Protein AF-A0A9D0XKJ4-F1 (afdb_monomer_lite)

Foldseek 3Di:
DDDPPPPDPDPPDDPQADPVGDGRDDDDDDDDDDVVVVVVVVVVVVVCCVVVVVVPD

Radius of gyration: 26.25 Å; chains: 1; bounding box: 54×32×69 Å

Sequence (57 aa):
MSESIDTEQYRDRIATVDAEGKRKWIYPKKPKGHYYNLRKYVSYALLLFLFGMPFIK

Secondary structure (DSSP, 8-state):
----------S---TTB-TTS-B----PPPP-SHHHHHHHHHHHHHHHHHHHGGG--

Structure (mmCIF, N/CA/C/O backbone):
data_AF-A0A9D0XKJ4-F1
#
_entry.id   AF-A0A9D0XKJ4-F1
#
loop_
_atom_site.group_PDB
_atom_site.id
_atom_site.type_symbol
_atom_site.label_atom_id
_atom_site.label_alt_id
_atom_site.label_comp_id
_atom_site.label_asym_id
_atom_site.label_entity_id
_atom_site.label_seq_id
_atom_site.pdbx_PDB_ins_code
_atom_site.Cartn_x
_atom_site.Cartn_y
_atom_site.Cartn_z
_atom_site.occupancy
_atom_site.B_iso_or_equiv
_atom_site.auth_seq_id
_atom_site.auth_comp_id
_atom_site.auth_asym_id
_atom_site.auth_atom_id
_atom_site.pdbx_PDB_model_num
ATOM 1 N N . MET A 1 1 ? 32.896 -31.347 -44.392 1.00 48.00 1 MET A N 1
ATOM 2 C CA . MET A 1 1 ? 32.856 -30.875 -42.996 1.00 48.00 1 MET A CA 1
ATOM 3 C C . MET A 1 1 ? 31.709 -29.882 -42.914 1.00 48.00 1 MET A C 1
ATOM 5 O O . MET A 1 1 ? 31.851 -28.785 -43.431 1.00 48.00 1 MET A O 1
ATOM 9 N N . SER A 1 2 ? 30.532 -30.315 -42.464 1.00 46.97 2 SER A N 1
ATOM 10 C CA . SER A 1 2 ? 29.349 -29.452 -42.363 1.00 46.97 2 SER A CA 1
ATOM 11 C C . SER A 1 2 ? 29.440 -28.622 -41.086 1.00 46.97 2 SER A C 1
ATOM 13 O O . SER A 1 2 ? 29.514 -29.183 -39.996 1.00 46.97 2 SER A O 1
ATOM 15 N N . GLU A 1 3 ? 29.456 -27.305 -41.238 1.00 60.44 3 GLU A N 1
ATOM 16 C CA . GLU A 1 3 ? 29.466 -26.332 -40.152 1.00 60.44 3 GLU A CA 1
ATOM 17 C C . GLU A 1 3 ? 28.026 -26.168 -39.640 1.00 60.44 3 GLU A C 1
ATOM 19 O O . GLU A 1 3 ? 27.163 -25.620 -40.325 1.00 60.44 3 GLU A O 1
ATOM 24 N N . SER A 1 4 ? 27.722 -26.738 -38.474 1.00 60.16 4 SER A N 1
ATOM 25 C CA . SER A 1 4 ? 26.434 -26.545 -37.808 1.00 60.16 4 SER A CA 1
ATOM 26 C C . SER A 1 4 ? 26.450 -25.190 -37.106 1.00 60.16 4 SER A C 1
ATOM 28 O O . SER A 1 4 ? 27.055 -25.054 -36.043 1.00 60.16 4 SER A O 1
ATOM 30 N N . ILE A 1 5 ? 25.811 -24.182 -37.704 1.00 63.62 5 ILE A N 1
ATOM 31 C CA . ILE A 1 5 ? 25.565 -22.898 -37.040 1.00 63.62 5 ILE A CA 1
ATOM 32 C C . ILE A 1 5 ? 24.516 -23.140 -35.952 1.00 63.62 5 ILE A C 1
ATOM 34 O O . ILE A 1 5 ? 23.311 -23.125 -36.207 1.00 63.62 5 ILE A O 1
ATOM 38 N N . ASP A 1 6 ? 24.992 -23.414 -34.742 1.00 63.78 6 ASP A N 1
ATOM 39 C CA . ASP A 1 6 ? 24.163 -23.531 -33.550 1.00 63.78 6 ASP A CA 1
ATOM 40 C C . ASP A 1 6 ? 23.592 -22.141 -33.221 1.00 63.78 6 ASP A C 1
ATOM 42 O O . ASP A 1 6 ? 24.261 -21.271 -32.663 1.00 63.78 6 ASP A O 1
ATOM 46 N N . THR A 1 7 ? 22.379 -21.880 -33.717 1.00 66.69 7 THR A N 1
ATOM 47 C CA . THR A 1 7 ? 21.689 -20.578 -33.625 1.00 66.69 7 THR A CA 1
ATOM 48 C C . THR A 1 7 ? 20.705 -20.553 -32.447 1.00 66.69 7 THR A C 1
ATOM 50 O O . THR A 1 7 ? 19.898 -19.632 -32.317 1.00 66.69 7 THR A O 1
ATOM 53 N N . GLU A 1 8 ? 20.727 -21.560 -31.575 1.00 69.38 8 GLU A N 1
ATOM 54 C CA . GLU A 1 8 ? 19.779 -21.655 -30.468 1.00 69.38 8 GLU A CA 1
ATOM 55 C C . GLU A 1 8 ? 20.302 -20.926 -29.223 1.00 69.38 8 GLU A C 1
ATOM 57 O O . GLU A 1 8 ? 20.914 -21.507 -28.335 1.00 69.38 8 GLU A O 1
ATOM 62 N N . GLN A 1 9 ? 20.024 -19.620 -29.130 1.00 70.25 9 GLN A N 1
ATOM 63 C CA . GLN A 1 9 ? 20.253 -18.848 -27.899 1.00 70.25 9 GLN A CA 1
ATOM 64 C C . GLN A 1 9 ? 19.169 -19.146 -26.856 1.00 70.25 9 GLN A C 1
ATOM 66 O O . GLN A 1 9 ? 18.232 -18.364 -26.652 1.00 70.25 9 GLN A O 1
ATOM 71 N N . TYR A 1 10 ? 19.263 -20.297 -26.193 1.00 76.81 10 TYR A N 1
ATOM 72 C CA . TYR A 1 10 ? 18.326 -20.689 -25.145 1.00 76.81 10 TYR A CA 1
ATOM 73 C C . TYR A 1 10 ? 18.885 -20.388 -23.749 1.00 76.81 10 TYR A C 1
ATOM 75 O O . TYR A 1 10 ? 19.792 -21.049 -23.261 1.00 76.81 10 TYR A O 1
ATOM 83 N N . ARG A 1 11 ? 1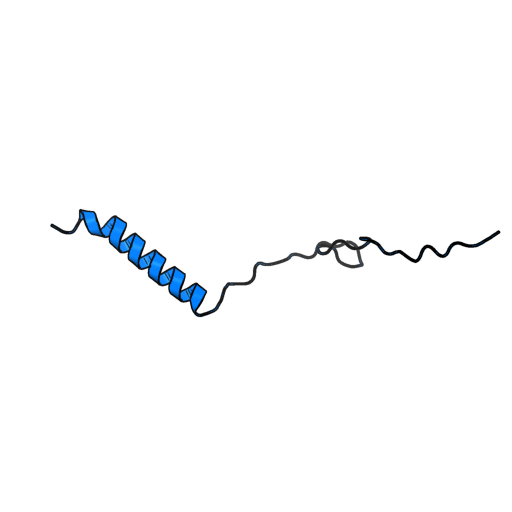8.262 -19.425 -23.054 1.00 76.38 11 ARG A N 1
ATOM 84 C CA . ARG A 1 11 ? 18.561 -19.043 -21.653 1.00 76.38 11 ARG A CA 1
ATOM 85 C C . ARG A 1 11 ? 19.961 -18.475 -21.384 1.00 76.38 11 ARG A C 1
ATOM 87 O O . ARG A 1 11 ? 20.345 -18.367 -20.223 1.00 76.38 11 ARG A O 1
ATOM 94 N N . ASP A 1 12 ? 20.642 -17.954 -22.396 1.00 74.75 12 ASP A N 1
ATOM 95 C CA . ASP A 1 12 ? 21.961 -17.310 -22.245 1.00 74.75 12 ASP A CA 1
ATOM 96 C C . ASP A 1 12 ? 21.941 -15.967 -21.487 1.00 74.75 12 ASP A C 1
ATOM 98 O O . ASP A 1 12 ? 22.963 -15.295 -21.354 1.00 74.75 12 ASP A O 1
ATOM 102 N N . ARG A 1 13 ? 20.776 -15.520 -20.999 1.00 74.94 13 ARG A N 1
ATOM 103 C CA . ARG A 1 13 ? 20.617 -14.247 -20.284 1.00 74.94 13 ARG A CA 1
ATOM 104 C C . ARG A 1 13 ? 19.816 -14.439 -19.007 1.00 74.94 13 ARG A C 1
ATOM 106 O O . ARG A 1 13 ? 18.684 -14.921 -19.026 1.00 74.94 13 ARG A O 1
ATOM 113 N N . ILE A 1 14 ? 20.383 -13.986 -17.894 1.00 78.31 14 ILE A N 1
ATOM 114 C CA . ILE A 1 14 ? 19.709 -13.946 -16.596 1.00 78.31 14 ILE A CA 1
ATOM 115 C C . ILE A 1 14 ? 19.019 -12.585 -16.461 1.00 78.31 14 ILE A C 1
ATOM 117 O O . ILE A 1 14 ? 19.662 -11.546 -16.563 1.00 78.31 14 ILE A O 1
ATOM 121 N N . ALA A 1 15 ? 17.711 -12.571 -16.183 1.00 73.81 15 ALA A N 1
ATOM 122 C CA . ALA A 1 15 ? 16.900 -11.344 -16.119 1.00 73.81 15 ALA A CA 1
ATOM 123 C C . ALA A 1 15 ? 17.350 -10.314 -15.054 1.00 73.81 15 ALA A C 1
ATOM 125 O O . ALA A 1 15 ? 16.895 -9.169 -15.059 1.00 73.81 15 ALA A O 1
ATOM 126 N N . THR A 1 16 ? 18.218 -10.716 -14.124 1.00 77.00 16 THR A N 1
ATOM 127 C CA . THR A 1 16 ? 18.723 -9.905 -13.007 1.00 77.00 16 THR A CA 1
ATOM 128 C C . THR A 1 16 ? 20.162 -9.415 -13.210 1.00 77.00 16 THR A C 1
ATOM 130 O O . THR A 1 16 ? 20.710 -8.769 -12.313 1.00 77.00 16 THR A O 1
ATOM 133 N N . VAL A 1 17 ? 20.771 -9.699 -14.364 1.00 81.06 17 VAL A N 1
ATOM 134 C CA . VAL A 1 17 ? 22.163 -9.361 -14.693 1.00 81.06 17 VAL A CA 1
ATOM 135 C C . VAL A 1 17 ? 22.181 -8.514 -15.968 1.00 81.06 17 VAL A C 1
ATOM 137 O O . VAL A 1 17 ? 21.401 -8.762 -16.889 1.00 81.06 17 VAL A O 1
ATOM 140 N N . ASP A 1 18 ? 22.998 -7.461 -15.997 1.00 76.19 18 ASP A N 1
ATOM 141 C CA . ASP A 1 18 ? 23.197 -6.651 -17.203 1.00 76.19 18 ASP A CA 1
ATOM 142 C C . ASP A 1 18 ? 24.165 -7.323 -18.198 1.00 76.19 18 ASP A C 1
ATOM 144 O O . ASP A 1 18 ? 24.742 -8.373 -17.921 1.00 76.19 18 ASP A O 1
ATOM 148 N N . ALA A 1 19 ? 24.333 -6.738 -19.387 1.00 76.19 19 ALA A N 1
ATOM 149 C CA . ALA A 1 19 ? 25.202 -7.298 -20.427 1.00 76.19 19 ALA A CA 1
ATOM 150 C C . ALA A 1 19 ? 26.699 -7.314 -20.043 1.00 76.19 19 ALA A C 1
ATOM 152 O O . ALA A 1 19 ? 27.481 -8.002 -20.692 1.00 76.19 19 ALA A O 1
ATOM 153 N N . GLU A 1 20 ? 27.089 -6.581 -18.994 1.00 78.81 20 GLU A N 1
ATOM 154 C CA . GLU A 1 20 ? 28.456 -6.498 -18.465 1.00 78.81 20 GLU A CA 1
ATOM 155 C C . GLU A 1 20 ? 28.674 -7.432 -17.256 1.00 78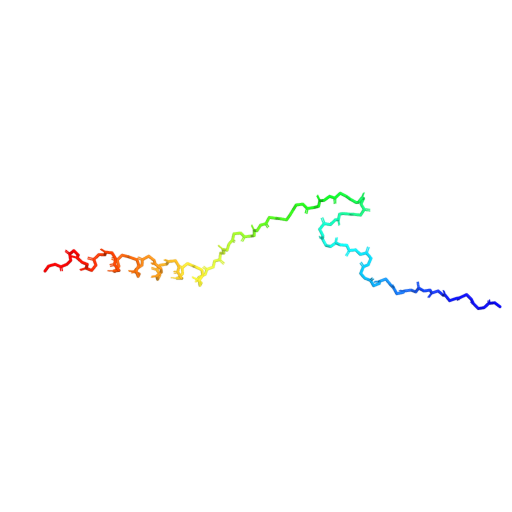.81 20 GLU A C 1
ATOM 157 O O . GLU A 1 20 ? 29.771 -7.477 -16.699 1.00 78.81 20 GLU A O 1
ATOM 162 N N . GLY A 1 21 ? 27.650 -8.182 -16.828 1.00 76.00 21 GLY A N 1
ATOM 163 C CA . GLY A 1 21 ? 27.723 -9.100 -15.688 1.00 76.00 21 GLY A CA 1
ATOM 164 C C . GLY A 1 21 ? 27.431 -8.463 -14.323 1.00 76.00 21 GLY A C 1
ATOM 165 O O . GLY A 1 21 ? 27.532 -9.143 -13.297 1.00 76.00 21 GLY A O 1
ATOM 166 N N . LYS A 1 22 ? 27.047 -7.182 -14.260 1.00 80.38 22 LYS A N 1
ATOM 167 C CA . LYS A 1 22 ? 26.694 -6.507 -13.001 1.00 80.38 22 LYS A CA 1
ATOM 168 C C . LYS A 1 22 ? 25.241 -6.797 -12.616 1.00 80.38 22 LYS A C 1
ATOM 170 O O . LYS A 1 22 ? 24.358 -7.019 -13.446 1.00 80.38 22 LYS A O 1
ATOM 175 N N . ARG A 1 23 ? 24.971 -6.790 -11.307 1.00 82.06 23 ARG A N 1
ATOM 176 C CA . ARG A 1 23 ? 23.645 -7.084 -10.742 1.00 82.06 23 ARG A CA 1
ATOM 177 C C . ARG A 1 23 ? 22.691 -5.904 -10.920 1.00 82.06 23 ARG A C 1
ATOM 179 O O . ARG A 1 23 ? 22.923 -4.821 -10.384 1.00 82.06 23 ARG A O 1
ATOM 186 N N . LYS A 1 24 ? 21.546 -6.154 -11.551 1.00 83.44 24 LYS A N 1
ATOM 187 C CA . LYS A 1 24 ? 20.430 -5.210 -11.616 1.00 83.44 24 LYS A CA 1
ATOM 188 C C . LYS A 1 24 ? 19.534 -5.376 -10.388 1.00 83.44 24 LYS A C 1
ATOM 190 O O . LYS A 1 24 ? 18.890 -6.408 -10.204 1.00 8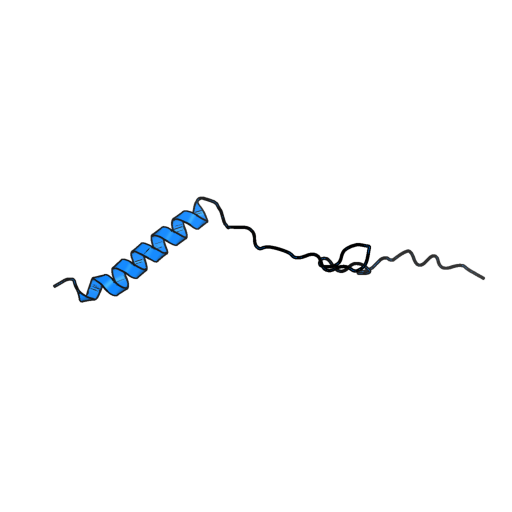3.44 24 LYS A O 1
ATOM 195 N N . TRP A 1 25 ? 19.470 -4.353 -9.541 1.00 84.06 25 TRP A N 1
ATOM 196 C CA . TRP A 1 25 ? 18.531 -4.326 -8.419 1.00 84.06 25 TRP A CA 1
ATOM 197 C C . TRP A 1 25 ? 17.104 -4.088 -8.925 1.00 84.06 25 TRP A C 1
ATOM 199 O O . TRP A 1 25 ? 16.841 -3.125 -9.646 1.00 84.06 25 TRP A O 1
ATOM 209 N N . ILE A 1 26 ? 16.180 -4.982 -8.563 1.00 83.44 26 ILE A N 1
ATOM 210 C CA . ILE A 1 26 ? 14.755 -4.870 -8.894 1.00 83.44 26 ILE A CA 1
ATOM 211 C C . ILE A 1 26 ? 13.997 -4.429 -7.64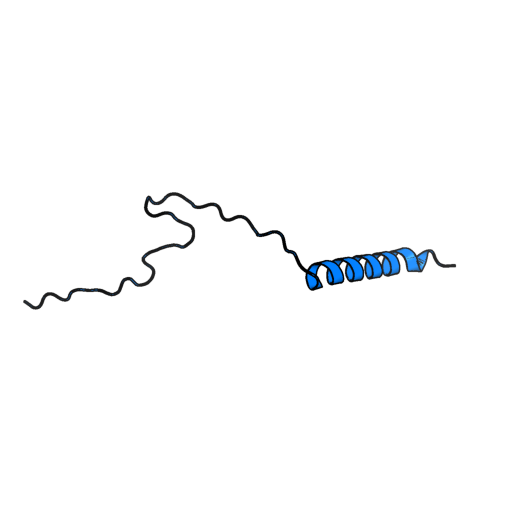8 1.00 83.44 26 ILE A C 1
ATOM 213 O O . ILE A 1 26 ? 14.090 -5.069 -6.602 1.00 83.44 26 ILE A O 1
ATOM 217 N N . TYR A 1 27 ? 13.224 -3.352 -7.779 1.00 88.62 27 TYR A N 1
ATOM 218 C CA . TYR A 1 27 ? 12.399 -2.819 -6.700 1.00 88.62 27 TYR A CA 1
ATOM 219 C C . TYR A 1 27 ? 10.926 -3.176 -6.919 1.00 88.62 27 TYR A C 1
ATOM 221 O O . TYR A 1 27 ? 10.425 -3.069 -8.044 1.00 88.62 27 TYR A O 1
ATOM 229 N N . PRO A 1 28 ? 10.204 -3.582 -5.862 1.00 90.25 28 PRO A N 1
ATOM 230 C CA . PRO A 1 28 ? 8.786 -3.878 -5.967 1.00 90.25 28 PRO A CA 1
ATOM 231 C C . PRO A 1 28 ? 7.996 -2.613 -6.307 1.00 90.25 28 PRO A C 1
ATOM 233 O O . PRO A 1 28 ? 8.224 -1.529 -5.766 1.00 90.25 28 PRO A O 1
ATOM 236 N N . LYS A 1 29 ? 7.013 -2.755 -7.197 1.00 88.44 29 LYS A N 1
ATOM 237 C CA . LYS A 1 29 ? 6.115 -1.658 -7.554 1.00 88.44 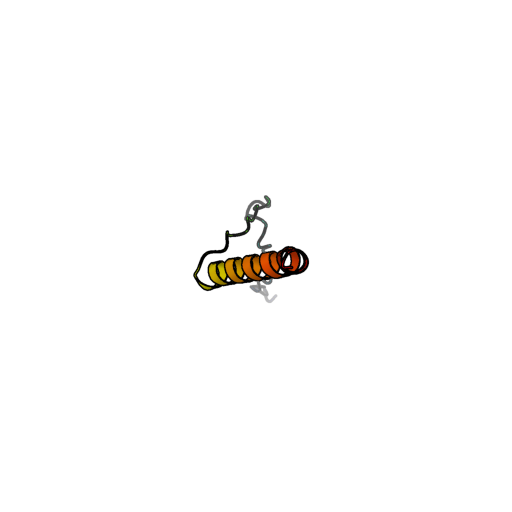29 LYS A CA 1
ATOM 238 C C . LYS A 1 29 ? 5.069 -1.474 -6.461 1.00 88.44 29 LYS A C 1
ATOM 240 O O . LYS A 1 29 ? 4.384 -2.425 -6.089 1.00 88.44 29 LYS A O 1
ATOM 245 N N . LYS A 1 30 ? 4.885 -0.234 -5.998 1.00 89.31 30 LYS A N 1
ATOM 246 C CA . LYS A 1 30 ? 3.801 0.093 -5.065 1.00 89.31 30 LYS A CA 1
ATOM 247 C C . LYS A 1 30 ? 2.448 -0.218 -5.726 1.00 89.31 30 LYS A C 1
ATOM 249 O O . LYS A 1 30 ? 2.162 0.333 -6.797 1.00 89.31 30 LYS A O 1
ATOM 254 N N . PRO A 1 31 ? 1.608 -1.070 -5.118 1.00 91.00 31 PRO A N 1
ATOM 255 C CA . PRO A 1 31 ? 0.296 -1.375 -5.664 1.00 91.00 31 PRO A CA 1
ATOM 256 C C . PRO A 1 31 ? -0.600 -0.130 -5.617 1.00 91.00 31 PRO A C 1
ATOM 258 O O . PRO A 1 31 ? -0.620 0.614 -4.634 1.00 91.00 31 PRO A O 1
ATOM 261 N N . LYS A 1 32 ? -1.336 0.103 -6.705 1.00 91.31 32 LYS A N 1
ATOM 262 C CA . LYS A 1 32 ? -2.265 1.226 -6.871 1.00 91.31 32 LYS A CA 1
ATOM 263 C C . LYS A 1 32 ? -3.531 0.747 -7.573 1.00 91.31 32 LYS A C 1
ATOM 265 O O . LYS A 1 32 ? -3.454 -0.136 -8.422 1.00 91.31 32 LYS A O 1
ATOM 270 N N . GLY A 1 33 ? -4.677 1.329 -7.228 1.00 95.50 33 GLY A N 1
ATOM 271 C CA . GLY A 1 33 ? -5.954 1.046 -7.885 1.00 95.50 33 GLY A CA 1
ATOM 272 C C . GLY A 1 33 ? -7.116 0.842 -6.916 1.00 95.50 33 GLY A C 1
ATOM 273 O O . GLY A 1 33 ? -6.928 0.725 -5.703 1.00 95.50 33 GLY A O 1
ATOM 274 N N . HIS A 1 34 ? -8.321 0.788 -7.482 1.00 95.38 34 HIS A N 1
ATOM 275 C CA . HIS A 1 34 ? -9.572 0.702 -6.730 1.00 95.38 34 HIS A CA 1
ATOM 276 C C . HIS A 1 34 ? -9.635 -0.552 -5.842 1.00 95.38 34 HIS A C 1
ATOM 278 O O . HIS A 1 34 ? -9.796 -0.433 -4.631 1.00 95.38 34 HIS A O 1
ATOM 284 N N . TYR A 1 35 ? -9.376 -1.739 -6.401 1.00 95.88 35 TYR A N 1
ATOM 285 C CA . TYR A 1 35 ? -9.410 -3.000 -5.648 1.00 95.88 35 TYR A CA 1
ATOM 286 C C . TYR A 1 35 ? -8.370 -3.078 -4.517 1.00 95.88 35 TYR A C 1
ATOM 288 O O . TYR A 1 35 ? -8.639 -3.652 -3.463 1.00 95.88 35 TYR A O 1
ATOM 296 N N . TYR A 1 36 ? -7.187 -2.475 -4.701 1.00 95.06 36 TYR A N 1
ATOM 297 C CA . TYR A 1 36 ? -6.180 -2.384 -3.635 1.00 95.06 36 TYR A CA 1
ATOM 298 C C . TYR A 1 36 ? -6.684 -1.522 -2.474 1.00 95.06 36 TYR A C 1
ATOM 300 O O . TYR A 1 36 ? -6.521 -1.884 -1.309 1.00 95.06 36 TYR A O 1
ATOM 308 N N . ASN A 1 37 ? -7.310 -0.388 -2.793 1.00 96.00 37 ASN A N 1
ATOM 309 C CA . ASN A 1 37 ? -7.865 0.508 -1.789 1.00 96.00 37 ASN A CA 1
ATOM 310 C C . ASN A 1 37 ? -9.047 -0.130 -1.056 1.00 96.00 37 ASN A C 1
ATOM 312 O O . ASN A 1 37 ? -9.063 -0.096 0.171 1.00 96.00 37 ASN A O 1
ATOM 316 N N . LEU A 1 38 ? -9.961 -0.785 -1.777 1.00 97.12 38 LEU A N 1
ATOM 317 C CA . LEU A 1 38 ? -11.103 -1.477 -1.183 1.00 97.12 38 LEU A CA 1
ATOM 318 C C . LEU A 1 38 ? -10.661 -2.546 -0.175 1.00 97.12 38 LEU A C 1
ATOM 320 O O . LEU A 1 38 ? -11.138 -2.548 0.957 1.00 97.12 38 LEU A O 1
ATOM 324 N N . ARG A 1 39 ? -9.680 -3.392 -0.529 1.00 96.56 39 ARG A N 1
ATOM 325 C CA . ARG A 1 39 ? -9.149 -4.406 0.398 1.00 96.56 39 ARG A CA 1
ATOM 326 C C . ARG A 1 39 ? -8.589 -3.791 1.681 1.00 96.56 39 ARG A C 1
ATOM 328 O O . ARG A 1 39 ? -8.787 -4.361 2.748 1.00 96.56 39 ARG A O 1
ATOM 335 N N . LYS A 1 40 ? -7.895 -2.649 1.598 1.00 96.50 40 LYS A N 1
ATOM 336 C CA . LYS A 1 40 ? -7.394 -1.966 2.802 1.00 96.50 40 LYS A CA 1
ATOM 337 C C . LYS A 1 40 ? -8.541 -1.550 3.719 1.00 96.50 40 LYS A C 1
ATOM 339 O O . LYS A 1 40 ? -8.463 -1.807 4.912 1.00 96.50 40 LYS A O 1
ATOM 344 N N . TYR A 1 41 ? -9.605 -0.960 3.172 1.00 97.75 41 TYR A N 1
ATOM 345 C CA . TYR A 1 41 ? -10.765 -0.559 3.972 1.00 97.75 41 TYR A CA 1
ATOM 346 C C . TYR A 1 41 ? -11.456 -1.755 4.623 1.00 97.75 41 TYR A C 1
ATOM 348 O O . TYR A 1 41 ? -11.720 -1.708 5.819 1.00 97.75 41 TYR A O 1
ATOM 356 N N . VAL A 1 42 ? -11.668 -2.842 3.874 1.00 97.94 42 VAL A N 1
ATOM 357 C CA . VAL A 1 42 ? -12.220 -4.090 4.428 1.00 97.94 42 VAL A CA 1
ATOM 358 C C . VAL A 1 42 ? -11.332 -4.614 5.559 1.00 97.94 42 VAL A C 1
ATOM 360 O O . VAL A 1 42 ? -11.836 -4.943 6.626 1.00 97.94 42 VAL A O 1
ATOM 363 N N . SER A 1 43 ? -10.009 -4.621 5.370 1.00 98.06 43 SER A N 1
ATOM 364 C CA . SER A 1 43 ? -9.064 -5.035 6.411 1.00 98.06 43 SER A CA 1
ATOM 365 C C . SER A 1 43 ? -9.180 -4.172 7.666 1.00 98.06 43 SER A C 1
ATOM 367 O O . SER A 1 43 ? -9.219 -4.717 8.763 1.00 98.06 43 SER A O 1
ATOM 369 N N . TYR A 1 44 ? -9.243 -2.846 7.530 1.00 98.19 44 TYR A N 1
ATOM 370 C CA . TYR A 1 44 ? -9.388 -1.959 8.685 1.00 98.19 44 TYR A CA 1
ATOM 371 C C . TYR A 1 44 ? -10.733 -2.145 9.384 1.00 98.19 44 TYR A C 1
ATOM 373 O O . TYR A 1 44 ? -10.763 -2.199 10.608 1.00 98.19 44 TYR A O 1
ATOM 381 N N . ALA A 1 45 ? -11.821 -2.311 8.631 1.00 98.19 45 ALA A N 1
ATOM 382 C CA . ALA A 1 45 ? -13.142 -2.560 9.196 1.00 98.19 45 ALA A CA 1
ATOM 383 C C . ALA A 1 45 ? -13.175 -3.867 10.004 1.00 98.19 45 ALA A C 1
ATOM 385 O O . ALA A 1 45 ? -13.647 -3.871 11.136 1.00 98.19 45 ALA A O 1
ATOM 386 N N . LEU A 1 46 ? -12.614 -4.953 9.460 1.00 97.88 46 LEU A N 1
ATOM 387 C CA . LEU A 1 46 ? -12.547 -6.245 10.148 1.00 97.88 46 LEU A CA 1
ATOM 388 C C . LEU A 1 46 ? -11.680 -6.190 11.409 1.00 97.88 46 LEU A C 1
ATOM 390 O O . LEU A 1 46 ? -12.043 -6.790 12.414 1.00 97.88 46 LEU A O 1
ATOM 394 N N . LEU A 1 47 ? -10.561 -5.462 11.383 1.00 97.81 47 LEU A N 1
ATOM 395 C CA . LEU A 1 47 ? -9.702 -5.306 12.560 1.00 97.81 47 LEU A CA 1
ATOM 396 C C . LEU A 1 47 ? -10.375 -4.458 13.643 1.00 97.81 47 LEU A C 1
ATOM 398 O O . LEU A 1 47 ? -10.362 -4.841 14.810 1.00 97.81 47 LEU A O 1
ATOM 402 N N . LEU A 1 48 ? -11.001 -3.341 13.261 1.00 97.69 48 LEU A N 1
ATOM 403 C CA . LEU A 1 48 ? -11.783 -2.520 14.185 1.00 97.69 48 LEU A CA 1
ATOM 404 C C . LEU A 1 48 ? -12.945 -3.309 14.780 1.00 97.69 48 LEU A C 1
ATOM 406 O O . LEU A 1 48 ? -13.216 -3.169 15.963 1.00 97.69 48 LEU A O 1
ATOM 410 N N . PHE A 1 49 ? -13.602 -4.156 13.991 1.00 97.00 49 PHE A N 1
ATOM 411 C CA . PHE A 1 49 ? -14.648 -5.036 14.490 1.00 97.00 49 PHE A CA 1
ATOM 412 C C . PHE A 1 49 ? -14.089 -6.078 15.457 1.00 97.00 49 PHE A C 1
ATOM 414 O O . PHE A 1 49 ? -14.582 -6.171 16.569 1.00 97.00 49 PHE A O 1
ATOM 421 N N . LEU A 1 50 ? -13.040 -6.812 15.078 1.00 96.94 50 LEU A N 1
ATOM 422 C CA . LEU A 1 50 ? -12.448 -7.872 15.899 1.00 96.94 50 LEU A CA 1
ATOM 423 C C . LEU A 1 50 ? -11.989 -7.355 17.266 1.00 96.94 50 LEU A C 1
ATOM 425 O O . LEU A 1 50 ? -12.289 -7.962 18.290 1.00 96.94 50 LEU A O 1
ATOM 429 N N . PHE A 1 51 ? -11.264 -6.235 17.278 1.00 97.12 51 PHE A N 1
ATOM 430 C CA . PHE A 1 51 ? -10.753 -5.654 18.516 1.00 97.12 51 PHE A CA 1
ATOM 431 C C . PHE A 1 51 ? -11.767 -4.751 19.209 1.00 97.12 51 PHE A C 1
ATOM 433 O O . PHE A 1 51 ? -11.707 -4.632 20.420 1.00 97.12 51 PHE A O 1
ATOM 440 N N . GLY A 1 52 ? -12.695 -4.131 18.482 1.00 96.69 52 GLY A N 1
ATOM 441 C CA . GLY A 1 52 ? -13.736 -3.267 19.040 1.00 96.69 52 GLY A CA 1
ATOM 442 C C . GLY A 1 52 ? -14.902 -4.039 19.652 1.00 96.69 52 GLY A C 1
ATOM 443 O O . GLY A 1 52 ? -15.460 -3.584 20.645 1.00 96.69 52 GLY A O 1
ATOM 444 N N . MET A 1 53 ? -15.232 -5.220 19.115 1.00 94.56 53 MET A N 1
ATOM 445 C CA . MET A 1 53 ? -16.303 -6.097 19.605 1.00 94.56 53 MET A CA 1
ATOM 446 C C . MET A 1 53 ? -16.295 -6.317 21.122 1.00 94.56 53 MET A C 1
ATOM 448 O O . MET A 1 53 ? -17.345 -6.123 21.729 1.00 94.56 53 MET A O 1
ATOM 452 N N . PRO A 1 54 ? -15.169 -6.689 21.765 1.00 94.19 54 PRO A N 1
ATOM 453 C CA . PRO A 1 54 ? -15.150 -6.935 23.208 1.00 94.19 54 PRO A CA 1
ATOM 454 C C . PRO A 1 54 ? -15.392 -5.684 24.068 1.00 94.19 54 PRO A C 1
ATOM 456 O O . PRO A 1 54 ? -15.591 -5.818 25.272 1.00 94.19 54 PRO A O 1
ATOM 459 N N . PHE A 1 55 ? -15.375 -4.480 23.489 1.00 94.94 55 PHE A N 1
ATOM 460 C CA . PHE A 1 55 ? -15.611 -3.221 24.205 1.00 94.94 55 PHE A CA 1
ATOM 461 C C . PHE A 1 55 ? -17.042 -2.688 24.047 1.00 94.94 55 PHE A C 1
ATOM 463 O O . PHE A 1 55 ? -17.380 -1.659 24.633 1.00 94.94 55 PHE A O 1
ATOM 470 N N . ILE A 1 56 ? -17.885 -3.373 23.273 1.00 88.69 56 ILE A N 1
ATOM 471 C CA . ILE A 1 56 ? -19.306 -3.053 23.134 1.00 88.69 56 ILE A CA 1
ATOM 472 C C . ILE A 1 56 ? -20.042 -3.773 24.276 1.00 88.69 56 ILE A C 1
ATOM 474 O O . ILE A 1 56 ? -20.091 -5.001 24.295 1.00 88.69 56 ILE A O 1
ATOM 478 N N . LYS A 1 57 ? -20.550 -3.008 25.251 1.00 74.25 57 LYS A N 1
ATOM 479 C CA . LYS A 1 57 ? -21.317 -3.493 26.413 1.00 74.25 57 LYS A CA 1
ATOM 480 C C . LYS A 1 57 ? -22.817 -3.362 26.186 1.00 74.25 57 LYS A C 1
ATOM 482 O O . LYS A 1 57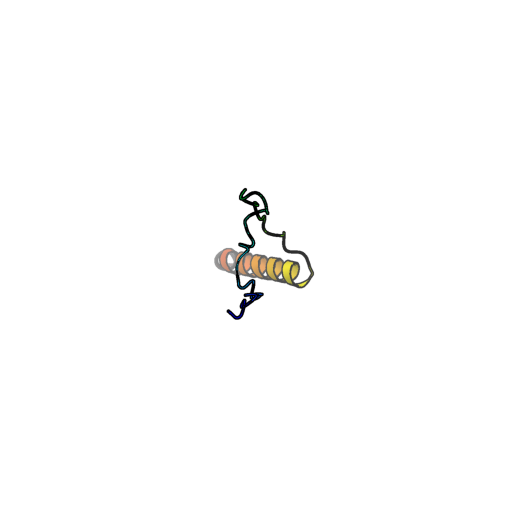 ? -23.214 -2.348 25.570 1.00 74.25 57 LYS A O 1
#

pLDDT: mean 84.35, std 13.28, range [46.97, 98.19]